Protein AF-A0A2D5V244-F1 (afdb_monomer)

Mean predicted aligned error: 4.81 Å

Solvent-accessible surface area (backbone atoms only — not comparable to full-atom values): 6872 Å² total; per-residue (Å²): 130,77,71,85,78,58,63,61,68,58,44,59,64,54,33,52,56,10,44,51,48,11,54,36,44,26,70,35,74,27,69,95,46,41,66,61,54,49,51,53,51,46,51,54,47,38,62,52,46,66,77,70,55,91,66,66,56,59,62,52,24,35,53,40,17,32,44,22,14,41,42,17,23,52,44,30,51,77,39,37,70,52,19,36,71,49,32,57,71,58,35,53,54,50,63,72,41,76,92,54,61,62,62,59,52,41,43,52,52,21,38,52,53,6,42,54,50,5,50,49,38,27,53,52,46,50,49,35,63,75,69,73,107

Sequence (133 aa):
MNLTNLNQKIILQTGIFGVFMGISTTL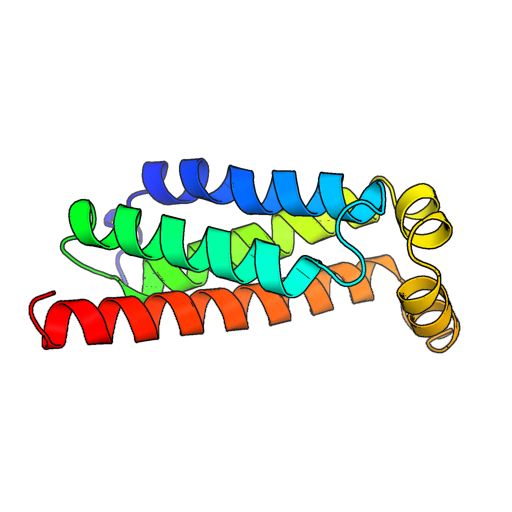GWCQEKEIYILIVMIIATILYLNKQLNSQILLHSIIIGLSWGFDCSLIQIIFIDTYLINNPFYANLINSMTNINSSFLLILTGLIWGLISGIIIWFSLYLMRKLRI

Secondary structure (DSSP, 8-state):
--GGGS-HHHHHHHHHHHHHHHHHHHTTSSGGGHHHHHHHHHHHHHHHHHHH-SS-HHHHHHHHHHHHHHHHHHHHHHTHHHHHHH-HHHHHHHHH-TTS-HHHHHHHHHHHHHHHHHHHHHHHHHHHHHHT-

Nearest PDB structures (foldseek):
  5hay-assembly1_A  TM=2.891E-01  e=9.006E+00  Thermochaetoides thermophila DSM 1495

Foldseek 3Di:
DPPVPDPVVLLVVLLVLLLVLLVCLLQLVCAVNVVVSLVVSLVVSLVVCLVPDPDDLLVSLLSSLQSSLQNSLVSCVVSVVSNCVSHVVVVVVLVVVVPDDSSVVSSVVSNVRSRVSSVVSSVVSVVCVVVVD

Radius of gyration: 15.86 Å; Cα contacts (8 Å, |Δi|>4): 136; chains: 1; bounding box: 42×23×44 Å

Structure (mmCIF, N/CA/C/O backbone):
data_AF-A0A2D5V244-F1
#
_entry.id   AF-A0A2D5V244-F1
#
loop_
_atom_site.group_PDB
_atom_site.id
_atom_site.type_symbol
_atom_site.label_atom_id
_atom_site.label_alt_id
_atom_site.label_comp_id
_atom_site.label_asym_id
_atom_site.label_entity_id
_atom_site.label_seq_id
_atom_site.pdbx_PDB_ins_code
_atom_site.Cartn_x
_atom_site.Cartn_y
_atom_site.Cartn_z
_atom_site.occupancy
_atom_site.B_iso_or_equiv
_atom_site.auth_seq_id
_atom_site.auth_comp_id
_atom_site.auth_asym_id
_atom_site.auth_atom_id
_atom_site.pdbx_PDB_model_num
ATOM 1 N N . MET A 1 1 ? 4.212 -0.143 25.773 1.00 51.72 1 MET A N 1
ATOM 2 C CA . MET A 1 1 ? 2.930 -0.407 25.079 1.00 51.72 1 MET A CA 1
ATOM 3 C C . MET A 1 1 ? 2.813 -1.920 24.941 1.00 51.72 1 MET A C 1
ATOM 5 O O . MET A 1 1 ? 3.697 -2.501 24.329 1.00 51.72 1 MET A O 1
ATOM 9 N N . ASN A 1 2 ? 1.843 -2.577 25.587 1.00 47.75 2 ASN A N 1
ATOM 10 C CA . ASN A 1 2 ? 1.737 -4.042 25.524 1.00 47.75 2 ASN A CA 1
ATOM 11 C C . ASN A 1 2 ? 1.142 -4.452 24.168 1.00 47.75 2 ASN A C 1
ATOM 13 O O . ASN A 1 2 ? -0.054 -4.275 23.939 1.00 47.75 2 ASN A O 1
ATOM 17 N N . LEU A 1 3 ? 1.993 -4.964 23.271 1.00 61.28 3 LEU A N 1
ATOM 18 C CA . LEU A 1 3 ? 1.615 -5.472 21.942 1.00 61.28 3 LEU A CA 1
ATOM 19 C C . LEU A 1 3 ? 0.713 -6.716 22.020 1.00 61.28 3 LEU A C 1
ATOM 21 O O . LEU A 1 3 ? 0.086 -7.087 21.036 1.00 61.28 3 LEU A O 1
ATOM 25 N N . THR A 1 4 ? 0.605 -7.333 23.198 1.00 61.91 4 THR A N 1
ATOM 26 C CA . THR A 1 4 ? -0.226 -8.513 23.477 1.00 61.91 4 THR A CA 1
ATOM 27 C C . THR A 1 4 ? -1.732 -8.259 23.368 1.00 61.91 4 THR A C 1
ATOM 29 O O . THR A 1 4 ? -2.490 -9.210 23.230 1.00 61.91 4 THR A O 1
ATOM 32 N N . ASN A 1 5 ? -2.170 -6.995 23.375 1.00 68.94 5 ASN A N 1
ATOM 33 C CA . ASN A 1 5 ? -3.580 -6.620 23.209 1.00 68.94 5 ASN A CA 1
ATOM 34 C C . ASN A 1 5 ? -3.975 -6.349 21.744 1.00 68.94 5 ASN A C 1
ATOM 36 O O . ASN A 1 5 ? -5.122 -5.982 21.482 1.00 68.94 5 ASN A O 1
ATOM 40 N N . LEU A 1 6 ? -3.045 -6.502 20.794 1.00 77.12 6 LEU A N 1
ATOM 41 C CA . LEU A 1 6 ? -3.350 -6.386 19.372 1.00 77.12 6 LEU A CA 1
ATOM 42 C C . LEU A 1 6 ? -4.144 -7.598 18.896 1.00 77.12 6 LEU A C 1
ATOM 44 O O . LEU A 1 6 ? -3.725 -8.746 19.051 1.00 77.12 6 LEU A O 1
ATOM 48 N N . ASN A 1 7 ? -5.262 -7.340 18.229 1.00 81.56 7 ASN A N 1
ATOM 49 C CA . ASN A 1 7 ? -6.024 -8.381 17.568 1.00 81.56 7 ASN A CA 1
ATOM 50 C C . ASN A 1 7 ? -5.378 -8.713 16.214 1.00 81.56 7 ASN A C 1
ATOM 52 O O . ASN A 1 7 ? -5.752 -8.181 15.168 1.00 81.56 7 ASN A O 1
ATOM 56 N N . GLN A 1 8 ? -4.395 -9.613 16.248 1.00 82.31 8 GLN A N 1
ATOM 57 C CA . GLN A 1 8 ? -3.637 -10.062 15.073 1.00 82.31 8 GLN A CA 1
ATOM 58 C C . GLN A 1 8 ? -4.535 -10.617 13.960 1.00 82.31 8 GLN A C 1
ATOM 60 O O . GLN A 1 8 ? -4.244 -10.436 12.779 1.00 82.31 8 GLN A O 1
ATOM 65 N N . LYS A 1 9 ? -5.661 -11.242 14.325 1.00 86.06 9 LYS A N 1
ATOM 66 C CA . LYS A 1 9 ? -6.625 -11.789 13.365 1.00 86.06 9 LYS A CA 1
ATOM 67 C C . LYS A 1 9 ? -7.213 -10.698 12.471 1.00 86.06 9 LYS A C 1
ATOM 69 O O . LYS A 1 9 ? -7.335 -10.911 11.270 1.00 86.06 9 LYS A O 1
ATOM 74 N N . ILE A 1 10 ? -7.542 -9.538 13.042 1.00 84.50 10 ILE A N 1
ATOM 75 C CA . ILE A 1 10 ? -8.068 -8.397 12.283 1.00 84.50 10 ILE A CA 1
ATOM 76 C C . ILE A 1 10 ? -7.020 -7.905 11.290 1.00 84.50 10 ILE A C 1
ATOM 78 O O . ILE A 1 10 ? -7.339 -7.724 10.120 1.00 84.50 10 ILE A O 1
ATOM 82 N N . ILE A 1 11 ? -5.776 -7.744 11.749 1.00 84.12 11 ILE A N 1
ATOM 83 C CA . ILE A 1 11 ? -4.667 -7.255 10.924 1.00 84.12 11 ILE A CA 1
ATOM 84 C C . ILE A 1 11 ? -4.482 -8.171 9.708 1.00 84.12 11 ILE A C 1
ATOM 86 O O . ILE A 1 11 ? -4.530 -7.694 8.575 1.00 84.12 11 ILE A O 1
ATOM 90 N N . LEU A 1 12 ? -4.394 -9.487 9.932 1.00 84.25 12 LEU A N 1
ATOM 91 C CA . LEU A 1 12 ? -4.254 -10.487 8.867 1.00 84.25 12 LEU A CA 1
ATOM 92 C C . LEU A 1 12 ? -5.432 -10.482 7.885 1.00 84.25 12 LEU A C 1
ATOM 94 O O . LEU A 1 12 ? -5.225 -10.535 6.676 1.00 84.25 12 LEU A O 1
ATOM 98 N N . GLN A 1 13 ? -6.668 -10.389 8.381 1.00 86.81 13 GLN A N 1
ATOM 99 C CA . GLN A 1 13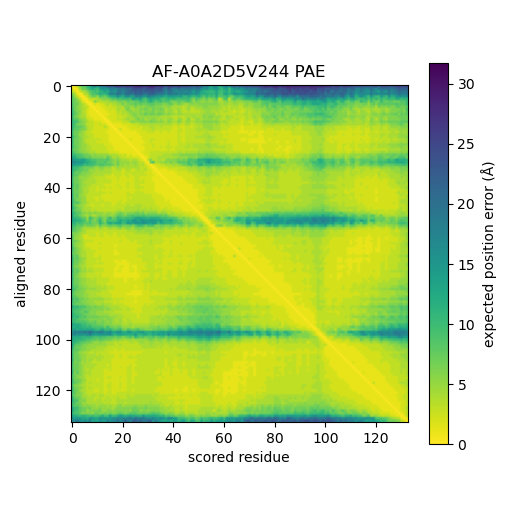 ? -7.853 -10.344 7.520 1.00 86.81 13 GLN A CA 1
ATOM 100 C C . GLN A 1 13 ? -7.878 -9.093 6.645 1.00 86.81 13 GLN A C 1
ATOM 102 O O . GLN A 1 13 ? -8.218 -9.173 5.468 1.00 86.81 13 GLN A O 1
ATOM 107 N N . THR A 1 14 ? -7.499 -7.944 7.204 1.00 85.88 14 THR A N 1
ATOM 108 C CA . THR A 1 14 ? -7.416 -6.705 6.432 1.00 85.88 14 THR A CA 1
ATOM 109 C C . THR A 1 14 ? -6.219 -6.687 5.486 1.00 85.88 14 THR A C 1
ATOM 111 O O . THR A 1 14 ? -6.309 -6.023 4.463 1.00 85.88 14 THR A O 1
ATOM 114 N N . GLY A 1 15 ? -5.134 -7.419 5.764 1.00 86.56 15 GLY A N 1
ATOM 115 C CA . GLY A 1 15 ? -3.940 -7.483 4.906 1.00 86.56 15 GLY A CA 1
ATOM 116 C C . GLY A 1 15 ? -4.225 -7.964 3.478 1.00 86.56 15 GLY A C 1
ATOM 117 O O . GLY A 1 15 ? -3.578 -7.529 2.529 1.00 86.56 15 GLY A O 1
ATOM 118 N N . ILE A 1 16 ? -5.288 -8.756 3.292 1.00 90.88 16 ILE A N 1
ATOM 119 C CA . ILE A 1 16 ? -5.770 -9.195 1.971 1.00 90.88 16 ILE A CA 1
ATOM 120 C C . ILE A 1 16 ? -6.026 -8.005 1.032 1.00 90.88 16 ILE A C 1
ATOM 122 O O . ILE A 1 16 ? -5.818 -8.129 -0.172 1.00 90.88 16 ILE A O 1
ATOM 126 N N . PHE A 1 17 ? -6.424 -6.842 1.557 1.00 92.44 17 PHE A N 1
ATOM 127 C CA . PHE A 1 17 ? -6.621 -5.638 0.749 1.00 92.44 17 PHE A CA 1
ATOM 128 C C . PHE A 1 17 ? -5.318 -5.093 0.157 1.00 92.44 17 PHE A C 1
ATOM 130 O O . PHE A 1 17 ? -5.309 -4.701 -1.008 1.00 92.44 17 PHE A O 1
ATOM 137 N N . GLY A 1 18 ? -4.212 -5.133 0.905 1.00 92.06 18 GLY A N 1
ATOM 138 C CA . GLY A 1 18 ? -2.890 -4.775 0.382 1.00 92.06 18 GLY A CA 1
ATOM 139 C C . GLY A 1 18 ? -2.463 -5.703 -0.749 1.00 92.06 18 GLY A C 1
ATOM 140 O O . GLY A 1 18 ? -2.067 -5.245 -1.819 1.00 92.06 18 GLY A O 1
ATOM 141 N N . VAL A 1 19 ? -2.653 -7.011 -0.550 1.00 94.62 19 VAL A N 1
ATOM 142 C CA . VAL A 1 19 ? -2.355 -8.030 -1.566 1.00 94.62 19 VAL A CA 1
ATOM 143 C C . VAL A 1 19 ? -3.202 -7.829 -2.826 1.00 94.62 19 VAL A C 1
ATOM 145 O O . VAL A 1 19 ? -2.688 -7.817 -3.945 1.00 94.62 19 VAL A O 1
ATOM 148 N N . PHE A 1 20 ? -4.507 -7.628 -2.650 1.00 94.75 20 PHE A N 1
ATOM 149 C CA . PHE A 1 20 ? -5.443 -7.382 -3.742 1.00 94.75 20 PHE A CA 1
ATOM 150 C C . PHE A 1 20 ? -5.076 -6.128 -4.544 1.00 94.75 20 PHE A C 1
ATOM 152 O O . PHE A 1 20 ? -5.088 -6.166 -5.777 1.00 94.75 20 PHE A O 1
ATOM 159 N N . MET A 1 21 ? -4.713 -5.037 -3.865 1.00 94.25 21 MET A N 1
ATOM 160 C CA . MET A 1 21 ? -4.261 -3.812 -4.524 1.00 94.25 21 MET A CA 1
ATOM 161 C C . MET A 1 21 ? -2.952 -4.011 -5.273 1.00 94.25 21 MET A C 1
ATOM 163 O O . MET A 1 21 ? -2.842 -3.559 -6.411 1.00 94.25 21 MET A O 1
ATOM 167 N N . GLY A 1 22 ? -1.994 -4.732 -4.690 1.00 94.06 22 GLY A N 1
ATOM 168 C CA . GLY A 1 22 ? -0.741 -5.069 -5.359 1.00 94.06 22 GLY A CA 1
ATOM 169 C C . GLY A 1 22 ? -0.984 -5.799 -6.679 1.00 94.06 22 GLY A C 1
ATOM 170 O O . GLY A 1 22 ? -0.468 -5.386 -7.711 1.00 94.06 22 GLY A O 1
ATOM 171 N N . ILE A 1 23 ? -1.843 -6.822 -6.685 1.00 95.50 23 ILE A N 1
ATOM 172 C CA . ILE A 1 23 ? -2.186 -7.573 -7.907 1.00 95.50 23 ILE A CA 1
ATOM 173 C C . ILE A 1 23 ? -2.955 -6.696 -8.905 1.00 95.50 23 ILE A C 1
ATOM 175 O O . ILE A 1 23 ? -2.681 -6.693 -10.102 1.00 95.50 23 ILE A O 1
ATOM 179 N N . SER A 1 24 ? -3.936 -5.933 -8.431 1.00 93.75 24 SER A N 1
ATOM 180 C CA . SER A 1 24 ? -4.787 -5.137 -9.321 1.00 93.75 24 SER A CA 1
ATOM 181 C C . SER A 1 24 ? -4.014 -3.984 -9.975 1.00 93.75 24 SER A C 1
ATOM 183 O O . SER A 1 24 ? -4.259 -3.643 -11.134 1.00 93.75 24 SER A O 1
ATOM 185 N N . THR A 1 25 ? -3.050 -3.401 -9.257 1.00 93.50 25 THR A N 1
ATOM 186 C CA . THR A 1 25 ? -2.159 -2.360 -9.787 1.00 93.50 25 THR A CA 1
ATOM 187 C C . THR A 1 25 ? -1.108 -2.942 -10.731 1.00 93.50 25 THR A C 1
ATOM 189 O O . THR A 1 25 ? -0.900 -2.369 -11.798 1.00 93.50 25 THR A O 1
ATOM 192 N N . THR A 1 26 ? -0.507 -4.103 -10.437 1.00 94.69 26 THR A N 1
ATOM 193 C CA . THR A 1 26 ? 0.438 -4.765 -11.364 1.00 94.69 26 THR A CA 1
ATOM 194 C C . THR A 1 26 ? -0.206 -5.137 -12.694 1.00 94.69 26 THR A C 1
ATOM 196 O O . THR A 1 26 ? 0.416 -4.964 -13.740 1.00 94.69 26 THR A O 1
ATOM 199 N N . LEU A 1 27 ? -1.469 -5.566 -12.686 1.00 93.75 27 LEU A N 1
ATOM 200 C CA . LEU A 1 27 ? -2.234 -5.877 -13.899 1.00 93.75 27 LEU A CA 1
ATOM 201 C C . LEU A 1 27 ? -2.778 -4.637 -14.635 1.00 93.75 27 LEU A C 1
ATOM 203 O O . LEU A 1 27 ? -3.400 -4.779 -15.686 1.00 93.75 27 LEU A O 1
ATOM 207 N N . GLY A 1 28 ? -2.570 -3.427 -14.103 1.00 90.44 28 GLY A N 1
ATOM 208 C CA . GLY A 1 28 ? -3.043 -2.179 -14.712 1.00 90.44 28 GLY A CA 1
ATOM 209 C C . GLY A 1 28 ? -4.555 -1.956 -14.617 1.00 90.44 28 GLY A C 1
ATOM 210 O O . GLY A 1 28 ? -5.089 -1.090 -15.302 1.00 90.44 28 GLY A O 1
ATOM 211 N N . TRP A 1 29 ? -5.272 -2.708 -13.779 1.00 89.06 29 TRP A N 1
ATOM 212 C CA . TRP A 1 29 ? -6.723 -2.552 -13.617 1.00 89.06 29 TRP A CA 1
ATOM 213 C C . TRP A 1 29 ? -7.095 -1.308 -12.811 1.00 89.06 29 TRP A C 1
ATOM 215 O O . TRP A 1 29 ? -8.188 -0.764 -12.979 1.00 89.06 29 TRP A O 1
ATOM 225 N N . CYS A 1 30 ? -6.196 -0.879 -11.921 1.00 84.44 30 CYS A N 1
ATOM 226 C CA . CYS A 1 30 ? -6.444 0.238 -11.021 1.00 84.44 30 CYS A CA 1
ATOM 227 C C . CYS A 1 30 ? -6.221 1.598 -11.687 1.00 84.44 30 CYS A C 1
ATOM 229 O O . CYS A 1 30 ? -7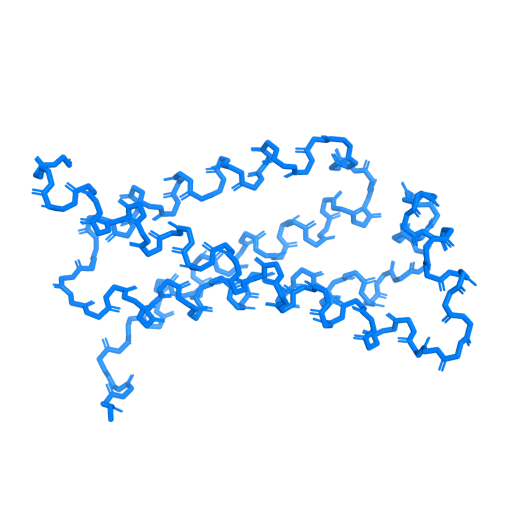.145 2.392 -11.626 1.00 84.44 30 CYS A O 1
ATOM 231 N N . GLN A 1 31 ? -5.069 1.868 -12.319 1.00 83.69 31 GLN A N 1
ATOM 232 C CA . GLN A 1 31 ? -4.713 3.149 -12.976 1.00 83.69 31 GLN A CA 1
ATOM 233 C C . GLN A 1 31 ? -5.424 4.385 -12.362 1.00 83.69 31 GLN A C 1
ATOM 235 O O . GLN A 1 31 ? -5.280 4.654 -11.173 1.00 83.69 31 GLN A O 1
ATOM 240 N N . GLU A 1 32 ? -6.253 5.110 -13.122 1.00 83.88 32 GLU A N 1
ATOM 241 C CA . GLU A 1 32 ? -6.975 6.311 -12.654 1.00 83.88 32 GLU A CA 1
ATOM 242 C C . GLU A 1 32 ? -7.993 6.039 -11.530 1.00 83.88 32 GLU A C 1
ATOM 244 O O . GLU A 1 32 ? -8.427 6.950 -10.822 1.00 83.88 32 GLU A O 1
ATOM 249 N N . LYS A 1 33 ? -8.394 4.778 -11.351 1.00 88.19 33 LYS A N 1
ATOM 250 C CA . LYS A 1 33 ? -9.394 4.343 -10.374 1.00 88.19 33 LYS A CA 1
ATOM 251 C C . LYS A 1 33 ? -8.812 3.977 -9.008 1.00 88.19 33 LYS A C 1
ATOM 253 O O . LYS A 1 33 ? -9.584 3.692 -8.091 1.00 88.19 33 LYS A O 1
ATOM 258 N N . GLU A 1 34 ? -7.489 3.997 -8.844 1.00 86.50 34 GLU A N 1
ATOM 259 C CA . GLU A 1 34 ? -6.806 3.547 -7.623 1.00 86.50 34 GLU A CA 1
ATOM 260 C C . GLU A 1 34 ? -7.330 4.248 -6.359 1.00 86.50 34 GLU A C 1
ATOM 262 O O . GLU A 1 34 ? -7.632 3.594 -5.360 1.00 86.50 34 GLU A O 1
ATOM 267 N N . ILE A 1 35 ? -7.551 5.565 -6.436 1.00 88.62 35 ILE A N 1
ATOM 268 C CA . ILE A 1 35 ? -8.081 6.374 -5.327 1.00 88.62 35 ILE A CA 1
ATOM 269 C C . ILE A 1 35 ? -9.494 5.923 -4.931 1.00 88.62 35 ILE A C 1
ATOM 271 O O . ILE A 1 35 ? -9.802 5.838 -3.743 1.00 88.62 35 ILE A O 1
ATOM 275 N N . TYR A 1 36 ? -10.357 5.598 -5.897 1.00 91.62 36 TYR A N 1
ATOM 276 C CA . TYR A 1 36 ? -11.719 5.144 -5.602 1.00 91.62 36 TYR A CA 1
ATOM 277 C C . TYR A 1 36 ? -11.715 3.774 -4.922 1.00 91.62 36 TYR A C 1
ATOM 279 O O . TYR A 1 36 ? -12.458 3.569 -3.962 1.00 91.62 36 TYR A O 1
ATOM 287 N N . ILE A 1 37 ? -10.854 2.856 -5.374 1.00 90.88 37 ILE A N 1
ATOM 288 C CA . ILE A 1 37 ? -10.707 1.534 -4.752 1.00 90.88 37 ILE A CA 1
ATOM 289 C C . ILE A 1 37 ? -10.181 1.695 -3.321 1.00 90.88 37 ILE A C 1
ATOM 291 O O . ILE A 1 37 ? -10.749 1.117 -2.394 1.00 90.88 37 ILE A O 1
ATOM 295 N N . LEU A 1 38 ? -9.178 2.555 -3.116 1.00 90.75 38 LEU A N 1
ATOM 296 C CA . LEU A 1 38 ? -8.649 2.875 -1.792 1.00 90.75 38 LEU A CA 1
ATOM 297 C C . LEU A 1 38 ? -9.734 3.412 -0.848 1.00 90.75 38 LEU A C 1
ATOM 299 O O . LEU A 1 38 ? -9.831 2.954 0.290 1.00 90.75 38 LEU A O 1
ATOM 303 N N . ILE A 1 39 ? -10.582 4.335 -1.313 1.00 92.12 39 ILE A N 1
ATOM 304 C CA . ILE A 1 39 ? -11.696 4.875 -0.517 1.00 92.12 39 ILE A CA 1
ATOM 305 C C . ILE A 1 39 ? -12.668 3.761 -0.110 1.00 92.12 39 ILE A C 1
ATOM 307 O O . ILE A 1 39 ? -13.050 3.683 1.058 1.00 92.12 39 ILE A O 1
ATOM 311 N N . VAL A 1 4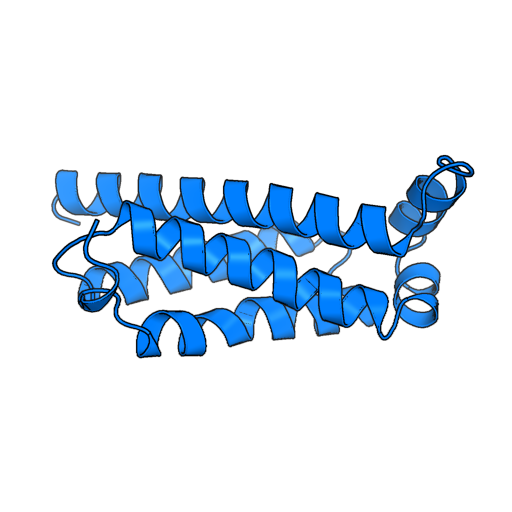0 ? -13.044 2.877 -1.039 1.00 93.06 40 VAL A N 1
ATOM 312 C CA . VAL A 1 40 ? -13.944 1.748 -0.747 1.00 93.06 40 VAL A CA 1
ATOM 313 C C . VAL A 1 40 ? -13.338 0.820 0.307 1.00 93.06 40 VAL A C 1
ATOM 315 O O . VAL A 1 40 ? -14.031 0.446 1.256 1.00 93.06 40 VAL A O 1
ATOM 318 N N . MET A 1 41 ? -12.047 0.495 0.194 1.00 93.06 41 MET A N 1
ATOM 319 C CA . MET A 1 41 ? -11.347 -0.323 1.190 1.00 93.06 41 MET A CA 1
ATOM 320 C C . MET A 1 41 ? -11.303 0.361 2.558 1.00 93.06 41 MET A C 1
ATOM 322 O O . MET A 1 41 ? -11.629 -0.268 3.562 1.00 93.06 41 MET A O 1
ATOM 326 N N . ILE A 1 42 ? -10.972 1.656 2.608 1.00 93.25 42 ILE A N 1
ATOM 327 C CA . ILE A 1 42 ? -10.954 2.439 3.851 1.00 93.25 42 ILE A CA 1
ATOM 328 C C . ILE A 1 42 ? -12.330 2.400 4.526 1.00 93.25 42 ILE A C 1
ATOM 330 O O . ILE A 1 42 ? -12.413 2.095 5.715 1.00 93.25 42 ILE A O 1
ATOM 334 N N . ILE A 1 43 ? -13.415 2.637 3.781 1.00 93.12 43 ILE A N 1
ATOM 335 C CA . ILE A 1 43 ? -14.785 2.588 4.316 1.00 93.12 43 ILE A CA 1
ATOM 336 C C . ILE A 1 43 ? -15.114 1.188 4.847 1.00 93.12 43 ILE A C 1
ATOM 338 O O . ILE A 1 43 ? -15.593 1.058 5.977 1.00 93.12 43 ILE A O 1
ATOM 342 N N . ALA A 1 44 ? -14.835 0.137 4.070 1.00 92.31 44 ALA A N 1
ATOM 343 C CA . ALA A 1 44 ? -15.084 -1.243 4.481 1.00 92.31 44 ALA A CA 1
ATOM 344 C C . ALA A 1 44 ? -14.335 -1.589 5.778 1.00 92.31 44 ALA A C 1
ATOM 346 O O . ALA A 1 44 ? -14.908 -2.169 6.705 1.00 92.31 44 ALA A O 1
ATOM 347 N N . THR A 1 45 ? -13.075 -1.169 5.882 1.00 92.06 45 THR A N 1
ATOM 348 C CA . THR A 1 45 ? -12.246 -1.375 7.069 1.00 92.06 45 THR A CA 1
ATOM 349 C C . THR A 1 45 ? -12.749 -0.583 8.263 1.00 92.06 45 THR A C 1
ATOM 351 O O . THR A 1 45 ? -12.856 -1.151 9.345 1.00 92.06 45 THR A O 1
ATOM 354 N N . ILE A 1 46 ? -13.138 0.680 8.096 1.00 91.81 46 ILE A N 1
ATOM 355 C CA . ILE A 1 46 ? -13.734 1.479 9.175 1.00 91.81 46 ILE A CA 1
ATOM 356 C C . ILE A 1 46 ? -14.990 0.787 9.724 1.00 91.81 46 ILE A C 1
ATOM 358 O O . ILE A 1 46 ? -15.098 0.581 10.933 1.00 91.81 46 ILE A O 1
ATOM 362 N N . LEU A 1 47 ? -15.917 0.363 8.860 1.00 90.62 47 LEU A N 1
ATOM 363 C C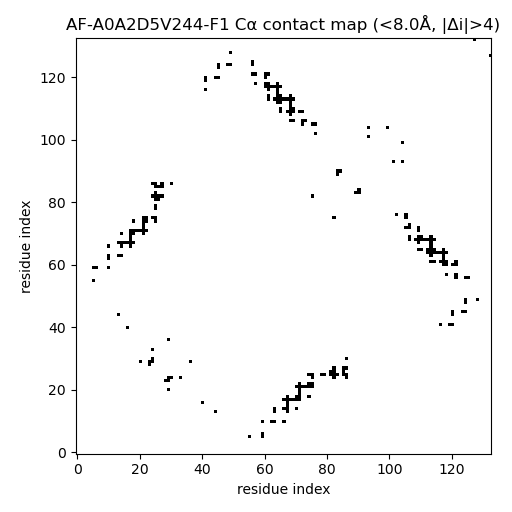A . LEU A 1 47 ? -17.148 -0.313 9.288 1.00 90.62 47 LEU A CA 1
ATOM 364 C C . LEU A 1 47 ? -16.866 -1.630 10.023 1.00 90.62 47 LEU A C 1
ATOM 366 O O . LEU A 1 47 ? -17.530 -1.945 11.015 1.00 90.62 47 LEU A O 1
ATOM 370 N N . TYR A 1 48 ? -15.872 -2.388 9.558 1.00 90.38 48 TYR A N 1
ATOM 371 C CA . TYR A 1 48 ? -15.449 -3.635 10.190 1.00 90.38 48 TYR A CA 1
ATOM 372 C C . TYR A 1 48 ? -14.815 -3.400 11.568 1.00 90.38 48 TYR A C 1
ATOM 374 O O . TYR A 1 48 ? -15.218 -4.007 12.565 1.00 90.38 48 TYR A O 1
ATOM 382 N N . LEU A 1 49 ? -13.864 -2.467 11.646 1.00 89.69 49 LEU A N 1
ATOM 383 C CA . LEU A 1 49 ? -13.142 -2.128 12.870 1.00 89.69 49 LEU A CA 1
ATOM 384 C C . LEU A 1 49 ? -14.051 -1.488 13.921 1.00 89.69 49 LEU A C 1
ATOM 386 O O . LEU A 1 49 ? -13.860 -1.738 15.114 1.00 89.69 49 LEU A O 1
ATOM 390 N N . ASN A 1 50 ? -15.059 -0.709 13.510 1.00 88.19 50 ASN A N 1
ATOM 391 C CA . ASN A 1 50 ? -15.985 -0.083 14.451 1.00 88.19 50 ASN A CA 1
ATOM 392 C C . ASN A 1 50 ? -16.722 -1.130 15.299 1.00 88.19 50 ASN A C 1
ATOM 394 O O . ASN A 1 50 ? -16.895 -0.926 16.497 1.00 88.19 50 ASN A O 1
ATOM 398 N N . LYS A 1 51 ? -17.073 -2.274 14.697 1.00 85.12 51 LYS A N 1
ATOM 399 C CA . LYS A 1 51 ? -17.792 -3.370 15.364 1.00 85.12 51 LYS A CA 1
ATOM 400 C C . LYS A 1 51 ? -16.904 -4.274 16.220 1.00 85.12 51 LYS A C 1
ATOM 402 O O . LYS A 1 51 ? -17.410 -4.881 17.156 1.00 85.12 51 LYS A O 1
ATOM 407 N N . GLN A 1 52 ? -15.619 -4.414 15.888 1.00 84.56 52 GLN A N 1
ATOM 408 C CA . GLN A 1 52 ? -14.749 -5.414 16.524 1.00 84.56 52 GLN A CA 1
ATOM 409 C C . GLN A 1 52 ? -13.751 -4.861 17.542 1.00 84.56 52 GLN A C 1
ATOM 411 O O . GLN A 1 52 ? -13.307 -5.604 18.418 1.00 84.56 52 GLN A O 1
ATOM 416 N N . LEU A 1 53 ? -13.353 -3.591 17.439 1.00 82.06 53 LEU A N 1
ATOM 417 C CA . LEU A 1 53 ? -12.322 -3.037 18.317 1.00 82.06 53 LEU A CA 1
ATOM 418 C C . LEU A 1 53 ? -12.923 -2.301 19.511 1.00 82.06 53 LEU A C 1
ATOM 420 O O . LEU A 1 53 ? -13.587 -1.290 19.340 1.00 82.06 53 LEU A O 1
ATOM 424 N N . ASN A 1 54 ? -12.580 -2.685 20.736 1.00 74.94 54 ASN A N 1
ATOM 425 C CA . ASN A 1 54 ? -12.976 -1.912 21.922 1.00 74.94 54 ASN A CA 1
ATOM 426 C C . ASN A 1 54 ? -11.876 -0.950 22.402 1.00 74.94 54 ASN A C 1
ATOM 428 O O . ASN A 1 54 ? -12.171 0.032 23.077 1.00 74.94 54 ASN A O 1
ATOM 432 N N . SER A 1 55 ? -10.614 -1.178 22.025 1.00 77.31 55 SER A N 1
ATOM 433 C CA . SER A 1 55 ? -9.470 -0.372 22.468 1.00 77.31 55 SER A CA 1
ATOM 434 C C . SER A 1 55 ? -8.359 -0.298 21.407 1.00 77.31 55 SER A C 1
ATOM 436 O O . SER A 1 55 ? -8.400 -0.993 20.396 1.00 77.31 55 SER A O 1
ATOM 438 N N . GLN A 1 56 ? -7.376 0.588 21.622 1.00 82.38 56 GLN A N 1
ATOM 439 C CA . GLN A 1 56 ? -6.156 0.719 20.802 1.00 82.38 56 GLN A CA 1
ATOM 440 C C . GLN A 1 56 ? -6.389 0.972 19.297 1.00 82.38 56 GLN A C 1
ATOM 442 O O . GLN A 1 56 ? -5.655 0.463 18.450 1.00 82.38 56 GLN A O 1
ATOM 447 N N . ILE A 1 57 ? -7.389 1.794 18.965 1.00 87.88 57 ILE A N 1
ATOM 448 C CA . ILE A 1 57 ? -7.803 2.088 17.580 1.00 87.88 57 ILE A CA 1
ATOM 449 C C . ILE A 1 57 ? -6.643 2.648 16.747 1.00 87.88 57 ILE A C 1
ATOM 451 O O . ILE A 1 57 ? -6.447 2.225 15.612 1.00 87.88 57 ILE A O 1
ATOM 455 N N . LEU A 1 58 ? -5.857 3.569 17.317 1.00 90.25 58 LEU A N 1
ATOM 456 C CA . LEU A 1 58 ? -4.721 4.193 16.632 1.00 90.25 58 LEU A CA 1
ATOM 457 C C . LEU A 1 58 ? -3.693 3.149 16.188 1.00 90.25 58 LEU A C 1
ATOM 459 O O . LEU A 1 58 ? -3.335 3.098 15.018 1.00 90.25 58 LEU A O 1
ATOM 463 N N . LEU A 1 59 ? -3.260 2.294 17.118 1.00 90.44 59 LEU A N 1
ATOM 464 C CA . LEU A 1 59 ? -2.225 1.299 16.854 1.00 90.44 59 LEU A CA 1
ATOM 465 C C . LEU A 1 59 ? -2.689 0.285 15.800 1.00 90.44 59 LEU A C 1
ATOM 467 O O . LEU A 1 59 ? -1.946 -0.002 14.869 1.00 90.44 59 LEU A O 1
ATOM 471 N N . HIS A 1 60 ? -3.933 -0.198 15.902 1.00 90.94 60 HIS A N 1
ATOM 472 C CA . HIS A 1 60 ? -4.501 -1.098 14.898 1.00 90.94 60 HIS A CA 1
ATOM 473 C C . HIS A 1 60 ? -4.566 -0.435 13.522 1.00 90.94 60 HIS A C 1
ATOM 475 O O . HIS A 1 60 ? -4.129 -1.030 12.547 1.00 90.94 60 HIS A O 1
ATOM 481 N N . SER A 1 61 ? -5.056 0.803 13.441 1.00 93.50 61 SER A N 1
ATOM 482 C CA . SER A 1 61 ? -5.212 1.498 12.158 1.00 93.50 61 SER A CA 1
ATOM 483 C C . SER A 1 61 ? -3.864 1.756 11.479 1.00 93.50 61 SER A C 1
ATOM 485 O O . SER A 1 61 ? -3.735 1.527 10.281 1.00 93.50 61 SER A O 1
ATOM 487 N N . ILE A 1 62 ? -2.841 2.161 12.244 1.00 94.62 62 ILE A N 1
ATOM 488 C CA . ILE A 1 62 ? -1.480 2.365 11.723 1.00 94.62 62 ILE A CA 1
ATOM 489 C C . ILE A 1 62 ? -0.886 1.050 11.213 1.00 94.62 62 ILE A C 1
ATOM 491 O O . ILE A 1 62 ? -0.352 1.023 10.109 1.00 94.62 62 ILE A O 1
ATOM 495 N N . ILE A 1 63 ? -0.986 -0.037 11.986 1.00 93.75 63 ILE A N 1
ATOM 496 C CA . ILE A 1 63 ? -0.426 -1.335 11.579 1.00 93.75 63 ILE A CA 1
ATOM 497 C C . ILE A 1 63 ? -1.149 -1.877 10.343 1.00 93.75 63 ILE A C 1
ATOM 499 O O . ILE A 1 63 ? -0.495 -2.382 9.438 1.00 93.75 63 ILE A O 1
ATOM 503 N N . ILE A 1 64 ? -2.476 -1.743 10.281 1.00 94.06 64 ILE A N 1
ATOM 504 C CA . ILE A 1 64 ? -3.273 -2.154 9.119 1.00 94.06 64 ILE A CA 1
ATOM 505 C C . ILE A 1 64 ? -2.835 -1.379 7.875 1.00 94.06 64 ILE A C 1
ATOM 507 O O . ILE A 1 64 ? -2.505 -1.996 6.867 1.00 94.06 64 ILE A O 1
ATOM 511 N N . GLY A 1 65 ? -2.767 -0.047 7.960 1.00 95.25 65 GLY A N 1
ATOM 512 C CA . GLY A 1 65 ? -2.336 0.788 6.841 1.00 95.25 65 GLY A CA 1
ATOM 513 C C . GLY A 1 65 ? -0.912 0.463 6.383 1.00 95.25 65 GLY A C 1
ATOM 514 O O . GLY A 1 65 ? -0.671 0.272 5.193 1.00 95.25 65 GLY A O 1
ATOM 515 N N . LEU A 1 66 ? 0.030 0.314 7.319 1.00 95.25 66 LEU A N 1
ATOM 516 C CA . LEU A 1 66 ? 1.404 -0.095 7.012 1.00 95.25 66 LEU A CA 1
ATOM 517 C C . LEU A 1 66 ? 1.474 -1.469 6.342 1.00 95.25 66 LEU A C 1
ATOM 519 O O . LEU A 1 66 ? 2.204 -1.612 5.365 1.00 95.25 66 LEU A O 1
ATOM 523 N N . SER A 1 67 ? 0.713 -2.451 6.835 1.00 94.69 67 SER A N 1
ATOM 524 C CA . SER A 1 67 ? 0.627 -3.776 6.213 1.00 94.69 67 SER A CA 1
ATOM 525 C C . SER A 1 67 ? 0.127 -3.653 4.782 1.00 94.69 67 SER A C 1
ATOM 527 O O . SER A 1 67 ? 0.749 -4.199 3.885 1.00 94.69 67 SER A O 1
ATOM 529 N N . TRP A 1 68 ? -0.927 -2.868 4.533 1.00 95.12 68 TRP A N 1
ATOM 530 C CA . TRP A 1 68 ? -1.451 -2.685 3.177 1.00 95.12 68 TRP A CA 1
ATOM 531 C C . TRP A 1 68 ? -0.419 -2.109 2.223 1.00 95.12 68 TRP A C 1
ATOM 533 O O . TRP A 1 68 ? -0.239 -2.631 1.126 1.00 95.12 68 TRP A O 1
ATOM 543 N N . GLY A 1 69 ? 0.243 -1.033 2.650 1.00 95.31 69 GLY A N 1
ATOM 544 C CA . GLY A 1 69 ? 1.277 -0.376 1.866 1.00 95.31 69 GLY A CA 1
ATOM 545 C C . GLY A 1 69 ? 2.438 -1.316 1.563 1.00 95.31 69 GLY A C 1
ATOM 546 O O . GLY A 1 69 ? 2.868 -1.421 0.419 1.00 95.31 69 GLY A O 1
ATOM 547 N N . PHE A 1 70 ? 2.901 -2.043 2.579 1.00 95.94 70 PHE A N 1
ATOM 548 C CA . PHE A 1 70 ? 3.990 -3.000 2.444 1.00 95.94 70 PHE A CA 1
ATOM 549 C C . PHE A 1 70 ? 3.624 -4.182 1.538 1.00 95.94 70 PHE A C 1
ATOM 551 O O . PHE A 1 70 ? 4.359 -4.460 0.596 1.00 95.94 70 PHE A O 1
ATOM 558 N N . ASP A 1 71 ? 2.483 -4.833 1.773 1.00 95.50 71 ASP A N 1
ATOM 559 C CA . ASP A 1 71 ? 2.014 -5.991 1.002 1.00 95.50 71 ASP A CA 1
ATOM 560 C C . ASP A 1 71 ? 1.788 -5.622 -0.474 1.00 95.50 71 ASP A C 1
ATOM 562 O O . ASP A 1 71 ? 2.182 -6.369 -1.374 1.00 95.50 71 ASP A O 1
ATOM 566 N N . CYS A 1 72 ? 1.213 -4.441 -0.732 1.00 95.75 72 CYS A N 1
ATOM 567 C CA . CYS A 1 72 ? 1.024 -3.911 -2.082 1.00 95.75 72 CYS A CA 1
ATOM 568 C C . CYS A 1 72 ? 2.369 -3.724 -2.799 1.00 95.75 72 CYS A C 1
ATOM 570 O O . CYS A 1 72 ? 2.576 -4.272 -3.885 1.00 95.75 72 CYS A O 1
ATOM 572 N N . SER A 1 73 ? 3.31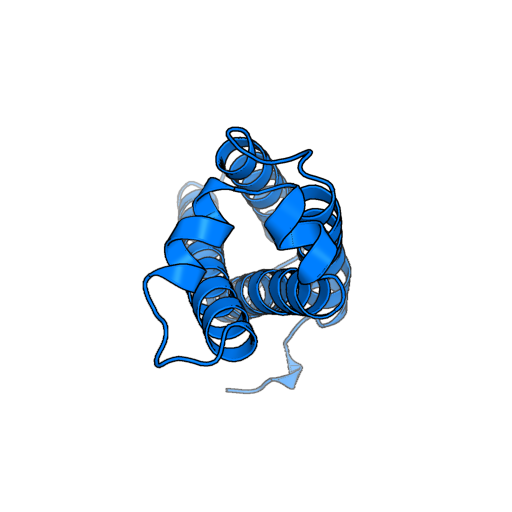5 -3.021 -2.166 1.00 95.94 73 SER A N 1
ATOM 573 C CA . SER A 1 73 ? 4.647 -2.789 -2.731 1.00 95.94 73 SER A CA 1
ATOM 574 C C . SER A 1 73 ? 5.426 -4.075 -2.951 1.00 95.94 73 SER A C 1
ATOM 576 O O . SER A 1 73 ? 6.127 -4.200 -3.950 1.00 95.94 73 SER A O 1
ATOM 578 N N . LEU A 1 74 ? 5.303 -5.049 -2.050 1.00 96.50 74 LEU A N 1
ATOM 579 C CA . LEU A 1 74 ? 5.983 -6.336 -2.172 1.00 96.50 74 LEU A CA 1
ATOM 580 C C . LEU A 1 74 ? 5.551 -7.045 -3.465 1.00 96.50 74 LEU A C 1
ATOM 582 O O . LEU A 1 74 ? 6.395 -7.500 -4.236 1.00 96.50 74 LEU A O 1
ATOM 586 N N . ILE A 1 75 ? 4.251 -7.052 -3.764 1.00 97.06 75 ILE A N 1
ATOM 587 C CA . ILE A 1 75 ? 3.721 -7.628 -5.007 1.00 97.06 75 ILE A CA 1
ATOM 588 C C . ILE A 1 75 ? 4.173 -6.830 -6.229 1.00 97.06 75 ILE A C 1
ATOM 590 O O . ILE A 1 75 ? 4.598 -7.429 -7.217 1.00 97.06 75 ILE A O 1
ATOM 594 N N . GLN A 1 76 ? 4.137 -5.497 -6.164 1.00 95.69 76 GLN A N 1
ATOM 595 C CA . GLN A 1 76 ? 4.635 -4.646 -7.247 1.00 95.69 76 GLN A CA 1
ATOM 596 C C . GLN A 1 76 ? 6.112 -4.904 -7.555 1.00 95.69 76 GLN A C 1
ATOM 598 O O . GLN A 1 76 ? 6.494 -4.903 -8.717 1.00 95.69 76 GLN A O 1
ATOM 603 N N . ILE A 1 77 ? 6.933 -5.178 -6.540 1.00 96.00 77 ILE A N 1
ATOM 604 C CA . ILE A 1 77 ? 8.362 -5.475 -6.701 1.00 96.00 77 ILE A CA 1
ATOM 605 C C . ILE A 1 77 ? 8.587 -6.865 -7.289 1.00 96.00 77 ILE A C 1
ATOM 607 O O . ILE A 1 77 ? 9.423 -7.013 -8.178 1.00 96.00 77 ILE A O 1
ATOM 611 N N . ILE A 1 78 ? 7.848 -7.879 -6.826 1.00 97.00 78 ILE A N 1
ATOM 612 C CA . ILE A 1 78 ? 7.937 -9.236 -7.392 1.00 97.00 78 ILE A CA 1
ATOM 613 C C . ILE A 1 78 ? 7.601 -9.213 -8.888 1.00 97.00 78 ILE A C 1
ATOM 615 O O . ILE A 1 78 ? 8.254 -9.895 -9.674 1.00 97.00 78 ILE A O 1
ATOM 619 N N . PHE A 1 79 ? 6.611 -8.412 -9.285 1.00 96.38 79 PHE A N 1
ATOM 620 C CA . PHE A 1 79 ? 6.141 -8.302 -10.666 1.00 96.38 79 PHE A CA 1
ATOM 621 C C . PHE A 1 79 ? 6.506 -6.957 -11.307 1.00 96.38 79 PHE A C 1
ATOM 623 O O . PHE A 1 79 ? 5.710 -6.403 -12.069 1.00 96.38 79 PHE A O 1
ATOM 630 N N . ILE A 1 80 ? 7.698 -6.427 -11.011 1.00 94.12 80 ILE A N 1
ATOM 631 C CA . ILE A 1 80 ? 8.075 -5.054 -11.378 1.00 94.12 80 ILE A CA 1
ATOM 632 C C . ILE A 1 80 ? 8.019 -4.794 -12.883 1.00 94.12 80 ILE A C 1
ATOM 634 O O . ILE A 1 80 ? 7.462 -3.783 -13.297 1.00 94.12 80 ILE A O 1
ATOM 638 N N . ASP A 1 81 ? 8.480 -5.726 -13.714 1.00 93.81 81 ASP A N 1
ATOM 639 C CA . ASP A 1 81 ? 8.435 -5.558 -15.170 1.00 93.81 81 ASP A CA 1
ATOM 640 C C . ASP A 1 81 ? 6.989 -5.433 -15.668 1.00 93.81 81 ASP A C 1
ATOM 642 O O . ASP A 1 81 ? 6.657 -4.542 -16.448 1.00 93.81 81 ASP A O 1
ATOM 646 N N . THR A 1 82 ? 6.095 -6.281 -15.149 1.00 95.62 82 THR A N 1
ATOM 647 C CA . THR A 1 82 ? 4.664 -6.248 -15.492 1.00 95.62 82 THR A CA 1
ATOM 648 C C . THR A 1 82 ? 4.008 -4.965 -14.984 1.00 95.62 82 THR A C 1
ATOM 650 O O . THR A 1 82 ? 3.256 -4.324 -15.717 1.00 95.62 82 THR A O 1
ATOM 653 N N . TYR A 1 83 ? 4.334 -4.555 -13.755 1.00 94.31 83 TYR A N 1
ATOM 654 C CA . TYR A 1 83 ? 3.855 -3.309 -13.168 1.00 94.31 83 TYR A CA 1
ATOM 655 C C . TYR A 1 83 ? 4.239 -2.102 -14.024 1.00 94.31 83 TYR A C 1
ATOM 657 O O . TYR A 1 83 ? 3.367 -1.305 -14.359 1.00 94.31 83 TYR A O 1
ATOM 665 N N . LEU A 1 84 ? 5.508 -1.979 -14.418 1.00 93.50 84 LEU A N 1
ATOM 666 C CA . LEU A 1 84 ? 5.997 -0.832 -15.185 1.00 93.50 84 LEU A CA 1
ATOM 667 C C . LEU A 1 84 ? 5.415 -0.791 -16.604 1.00 93.50 84 LEU A C 1
ATOM 669 O O . LEU A 1 84 ? 5.055 0.288 -17.073 1.00 93.50 84 LEU A O 1
ATOM 673 N N . ILE A 1 85 ? 5.257 -1.944 -17.263 1.00 95.12 85 ILE A N 1
ATOM 674 C CA . ILE A 1 85 ? 4.631 -2.033 -18.595 1.00 95.12 85 ILE A CA 1
ATOM 675 C C . ILE A 1 85 ? 3.173 -1.558 -18.551 1.00 95.12 85 ILE A C 1
ATOM 677 O O . ILE A 1 85 ? 2.740 -0.798 -19.417 1.00 95.12 85 ILE A O 1
ATOM 681 N N . ASN A 1 86 ? 2.422 -1.971 -17.529 1.00 94.56 86 ASN A N 1
ATOM 682 C CA . ASN A 1 86 ? 0.999 -1.651 -17.405 1.00 94.56 86 ASN A CA 1
ATOM 683 C C . ASN A 1 86 ? 0.725 -0.262 -16.800 1.00 94.56 86 ASN A C 1
ATOM 685 O O . ASN A 1 86 ? -0.411 0.218 -16.842 1.00 94.56 86 ASN A O 1
ATOM 689 N N . ASN A 1 87 ? 1.749 0.392 -16.244 1.00 92.44 87 ASN A N 1
ATOM 690 C CA . ASN A 1 87 ? 1.633 1.666 -15.540 1.00 92.44 87 ASN A CA 1
ATOM 691 C C . ASN A 1 87 ? 2.684 2.680 -16.038 1.00 92.44 87 ASN A C 1
ATOM 693 O O . ASN A 1 87 ? 3.615 3.035 -15.304 1.00 92.44 87 ASN A O 1
ATOM 697 N N . PRO A 1 88 ? 2.528 3.210 -17.268 1.00 90.69 88 PRO A N 1
ATOM 698 C CA . PRO A 1 88 ? 3.542 4.049 -17.914 1.00 90.69 88 PRO A CA 1
ATOM 699 C C . PRO A 1 88 ? 3.826 5.353 -17.157 1.00 90.69 88 PRO A C 1
ATOM 701 O O . PRO A 1 88 ? 4.955 5.840 -17.166 1.00 90.69 88 PRO A O 1
ATOM 704 N N . PHE A 1 89 ? 2.831 5.907 -16.455 1.00 89.69 89 PHE A N 1
ATOM 705 C CA . PHE A 1 89 ? 3.022 7.081 -15.599 1.00 89.69 89 PHE A CA 1
ATOM 706 C C . PHE A 1 89 ? 4.067 6.820 -14.503 1.00 89.69 89 PHE A C 1
ATOM 708 O O . PHE A 1 89 ? 5.022 7.583 -14.356 1.00 89.69 89 PHE A O 1
ATOM 715 N N . TYR A 1 90 ? 3.926 5.708 -13.776 1.00 88.31 90 TYR A N 1
ATOM 716 C CA . TYR A 1 90 ? 4.857 5.327 -12.715 1.00 88.31 90 TYR A CA 1
ATOM 717 C C . TYR A 1 90 ? 6.212 4.890 -13.276 1.00 88.31 90 TYR A C 1
ATOM 719 O O . TYR A 1 90 ? 7.239 5.198 -12.675 1.00 88.31 90 TYR A O 1
ATOM 727 N N . ALA A 1 91 ? 6.234 4.249 -14.449 1.00 90.75 91 ALA A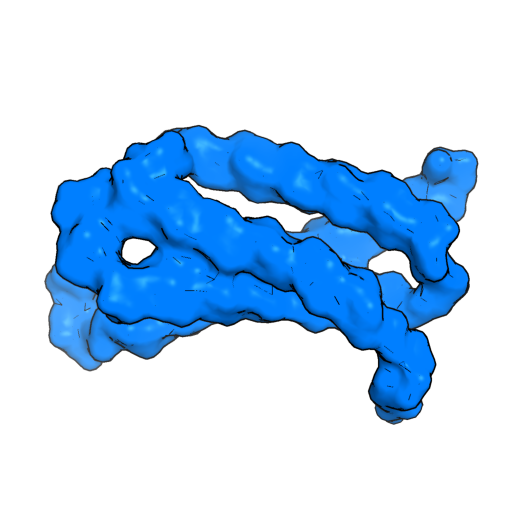 N 1
ATOM 728 C CA . ALA A 1 91 ? 7.476 3.898 -15.132 1.00 90.75 91 ALA A CA 1
ATOM 729 C C . ALA A 1 91 ? 8.312 5.131 -15.491 1.00 90.75 91 ALA A C 1
ATOM 731 O O . ALA A 1 91 ? 9.504 5.175 -15.191 1.00 90.75 91 ALA A O 1
ATOM 732 N N . ASN A 1 92 ? 7.687 6.171 -16.048 1.00 90.88 92 ASN A N 1
ATOM 733 C CA . ASN A 1 92 ? 8.367 7.434 -16.337 1.00 90.88 92 ASN A CA 1
ATOM 734 C C . ASN A 1 92 ? 8.901 8.103 -15.064 1.00 90.88 92 ASN A C 1
ATOM 736 O O . ASN A 1 92 ? 10.005 8.646 -15.065 1.00 90.88 92 ASN A O 1
ATOM 740 N N . LEU A 1 93 ? 8.144 8.032 -13.967 1.00 88.38 93 LEU A N 1
ATOM 741 C CA . LEU A 1 93 ? 8.524 8.622 -12.685 1.00 88.38 93 LEU A CA 1
ATOM 742 C C . LEU A 1 93 ? 9.730 7.894 -12.072 1.00 88.38 93 LEU A C 1
ATOM 744 O O . LEU A 1 93 ? 10.691 8.543 -11.662 1.00 88.38 93 LEU A O 1
ATOM 748 N N . ILE A 1 94 ? 9.736 6.560 -12.100 1.00 88.88 94 ILE A N 1
ATOM 749 C CA . ILE A 1 94 ? 10.863 5.744 -11.630 1.00 88.88 94 ILE A CA 1
ATOM 750 C C . ILE A 1 94 ? 12.100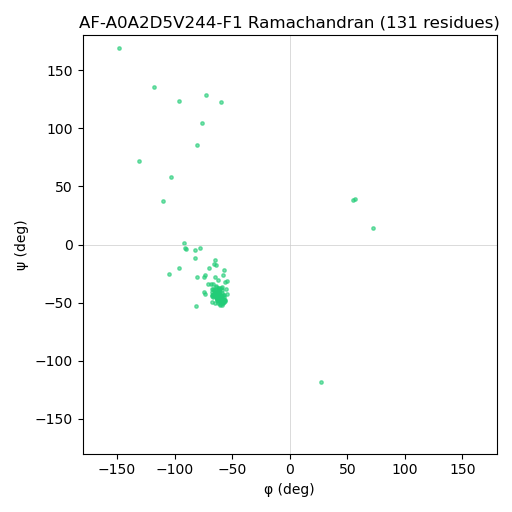 5.959 -12.511 1.00 88.88 94 ILE A C 1
ATOM 752 O O . ILE A 1 94 ? 13.185 6.188 -11.984 1.00 88.88 94 ILE A O 1
ATOM 756 N N . ASN A 1 95 ? 11.940 5.976 -13.837 1.00 87.38 95 ASN A N 1
ATOM 757 C CA . ASN A 1 95 ? 13.044 6.207 -14.775 1.00 87.38 95 ASN A CA 1
ATOM 758 C C . ASN A 1 95 ? 13.646 7.613 -14.654 1.00 87.38 95 ASN A C 1
ATOM 760 O O . ASN A 1 95 ? 14.829 7.794 -14.929 1.00 87.38 95 ASN A O 1
ATOM 764 N N . SER A 1 96 ? 12.862 8.607 -14.224 1.00 88.44 96 SER A N 1
ATOM 765 C CA . SER A 1 96 ? 13.375 9.956 -13.959 1.00 88.44 96 SER A CA 1
ATOM 766 C C . SER A 1 96 ? 14.280 10.021 -12.718 1.00 88.44 96 SER A C 1
ATOM 768 O O . SER A 1 96 ? 15.103 10.928 -12.602 1.00 88.44 96 SER A O 1
ATOM 770 N N . MET A 1 97 ? 14.181 9.037 -11.816 1.00 84.75 97 MET A N 1
ATOM 771 C CA . MET A 1 97 ? 14.986 8.916 -10.596 1.00 84.75 97 MET A CA 1
ATOM 772 C C . MET A 1 97 ? 16.091 7.859 -10.742 1.00 84.75 97 MET A C 1
ATOM 774 O O . MET A 1 97 ? 16.189 6.922 -9.952 1.00 84.75 97 MET A O 1
ATOM 778 N N . THR A 1 98 ? 16.964 8.034 -11.736 1.00 74.75 98 THR A N 1
ATOM 779 C CA . THR A 1 98 ? 18.008 7.065 -12.131 1.00 74.75 98 THR A CA 1
ATOM 780 C C . THR A 1 98 ? 18.993 6.657 -11.027 1.00 74.75 98 THR A C 1
ATOM 782 O O . THR A 1 98 ? 19.600 5.594 -11.118 1.00 74.75 98 THR A O 1
ATOM 785 N N . ASN A 1 99 ? 19.153 7.464 -9.974 1.00 83.19 99 ASN A N 1
ATOM 786 C CA . ASN A 1 99 ? 20.116 7.214 -8.894 1.00 83.19 99 ASN A CA 1
ATOM 787 C C . ASN A 1 99 ? 19.548 6.412 -7.712 1.00 83.19 99 ASN A C 1
ATOM 789 O O . ASN A 1 99 ? 20.281 6.135 -6.762 1.00 83.19 99 ASN A O 1
ATOM 793 N N . ILE A 1 100 ? 18.258 6.067 -7.725 1.00 85.94 100 ILE A N 1
ATOM 794 C CA . ILE A 1 100 ? 17.608 5.368 -6.613 1.00 85.94 100 ILE A CA 1
ATOM 795 C C . ILE A 1 100 ? 17.114 4.007 -7.097 1.00 85.94 100 ILE A C 1
ATOM 797 O O . ILE A 1 100 ? 16.503 3.888 -8.153 1.00 85.94 100 ILE A O 1
ATOM 801 N N . ASN A 1 101 ? 17.357 2.967 -6.298 1.00 90.62 101 ASN A N 1
ATOM 802 C CA . ASN A 1 101 ? 16.849 1.630 -6.580 1.00 90.62 101 ASN A CA 1
ATOM 803 C C . ASN A 1 101 ? 15.307 1.646 -6.641 1.00 90.62 101 ASN A C 1
ATOM 805 O O . ASN A 1 101 ? 14.647 2.012 -5.665 1.00 90.62 101 ASN A O 1
ATOM 809 N N . SER A 1 102 ? 14.739 1.214 -7.769 1.00 88.88 102 SER A N 1
ATOM 810 C CA . SER A 1 102 ? 13.293 1.179 -8.018 1.00 88.88 102 SER A CA 1
ATOM 811 C C . SER A 1 102 ? 12.529 0.385 -6.958 1.00 88.88 102 SER A C 1
ATOM 813 O O . SER A 1 102 ? 11.468 0.819 -6.515 1.00 88.88 102 SER A O 1
ATOM 815 N N . SER A 1 103 ? 13.086 -0.730 -6.478 1.00 92.12 103 SER A N 1
ATOM 816 C CA . SER A 1 103 ? 12.456 -1.530 -5.423 1.00 92.12 103 SER A CA 1
ATOM 817 C C . SER A 1 103 ? 12.398 -0.770 -4.102 1.00 92.12 103 SER A C 1
ATOM 819 O O . SER A 1 103 ? 11.389 -0.812 -3.406 1.00 92.12 103 SER A O 1
ATOM 821 N N . PHE A 1 104 ? 13.453 -0.022 -3.767 1.00 91.88 104 PHE A N 1
ATOM 822 C CA . PHE A 1 104 ? 13.458 0.820 -2.572 1.00 91.88 104 PHE A CA 1
ATOM 823 C C . PHE A 1 104 ? 12.427 1.950 -2.679 1.00 91.88 104 PHE A C 1
ATOM 825 O O . PHE A 1 104 ? 11.696 2.192 -1.719 1.00 91.88 104 PHE A O 1
ATOM 832 N N . LEU A 1 105 ? 12.323 2.593 -3.849 1.00 92.25 105 LEU A N 1
ATOM 833 C CA . LEU A 1 105 ? 11.299 3.609 -4.108 1.00 92.25 105 LEU A CA 1
ATOM 834 C C . LEU A 1 105 ? 9.891 3.048 -3.902 1.00 92.25 105 LEU A C 1
ATOM 836 O O . LEU A 1 105 ? 9.110 3.669 -3.190 1.00 92.25 105 LEU A O 1
ATOM 840 N N . LEU A 1 106 ? 9.588 1.874 -4.463 1.00 93.62 106 LEU A N 1
ATOM 841 C CA . LEU A 1 106 ? 8.272 1.241 -4.333 1.00 93.62 106 LEU A CA 1
ATOM 842 C C . LEU A 1 106 ? 7.930 0.876 -2.884 1.00 93.62 106 LEU A C 1
ATOM 844 O O . LEU A 1 106 ? 6.798 1.092 -2.454 1.00 93.62 106 LEU A O 1
ATOM 848 N N . ILE A 1 107 ? 8.883 0.355 -2.102 1.00 95.44 107 ILE A N 1
ATOM 849 C CA . ILE A 1 107 ? 8.654 0.094 -0.668 1.00 95.44 107 ILE A CA 1
ATOM 850 C C . ILE A 1 107 ? 8.377 1.405 0.064 1.00 95.44 107 ILE A C 1
ATOM 852 O O . ILE A 1 107 ? 7.423 1.494 0.834 1.00 95.44 107 ILE A O 1
ATOM 856 N N . LEU A 1 108 ? 9.201 2.428 -0.167 1.00 93.94 108 LEU A N 1
ATOM 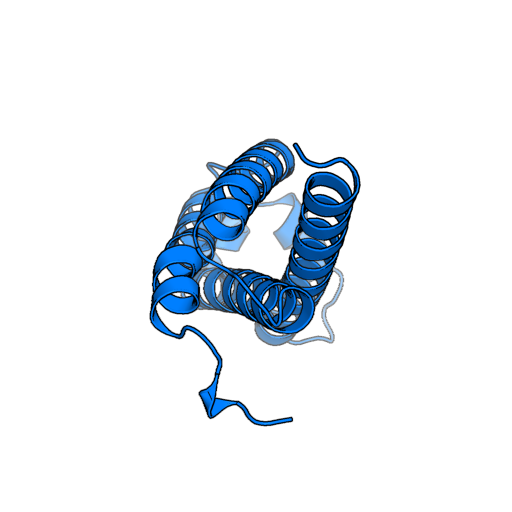857 C CA . LEU A 1 108 ? 9.076 3.703 0.527 1.00 93.94 108 LEU A CA 1
ATOM 858 C C . LEU A 1 108 ? 7.735 4.380 0.223 1.00 93.94 108 LEU A C 1
ATOM 860 O O . LEU A 1 108 ? 7.058 4.832 1.147 1.00 93.94 108 LEU A O 1
ATOM 864 N N . THR A 1 109 ? 7.326 4.421 -1.047 1.00 92.19 109 THR A N 1
ATOM 865 C CA . THR A 1 109 ? 6.035 4.997 -1.443 1.00 92.19 109 THR A CA 1
ATOM 866 C C . THR A 1 109 ? 4.873 4.212 -0.847 1.00 92.19 109 THR A C 1
ATOM 868 O O . THR A 1 109 ? 3.965 4.829 -0.290 1.00 92.19 109 THR A O 1
ATOM 871 N N . GLY A 1 110 ? 4.919 2.878 -0.880 1.00 94.19 110 GLY A N 1
ATOM 872 C CA . GLY A 1 110 ? 3.901 2.037 -0.252 1.00 94.19 110 GLY A CA 1
ATOM 873 C C . GLY A 1 110 ? 3.787 2.271 1.244 1.00 94.19 110 GLY A C 1
ATOM 874 O O . GLY A 1 110 ? 2.684 2.460 1.742 1.00 94.19 110 GLY A O 1
ATOM 875 N N . LEU A 1 111 ? 4.905 2.347 1.970 1.00 96.06 111 LEU A N 1
ATOM 876 C CA . LEU A 1 111 ? 4.899 2.641 3.407 1.00 96.06 111 LEU A CA 1
ATOM 877 C C . LEU A 1 111 ? 4.317 4.027 3.711 1.00 96.06 111 LEU A C 1
ATOM 879 O O . LEU A 1 111 ? 3.539 4.159 4.654 1.00 96.06 111 LEU A O 1
ATOM 883 N N . ILE A 1 112 ? 4.642 5.048 2.913 1.00 95.75 112 ILE A N 1
ATOM 884 C CA . ILE A 1 112 ? 4.076 6.398 3.068 1.00 95.75 112 ILE A CA 1
ATOM 885 C C . ILE A 1 112 ? 2.557 6.369 2.853 1.00 95.75 112 ILE A C 1
ATOM 887 O O . ILE A 1 112 ? 1.808 6.847 3.707 1.00 95.75 112 ILE A O 1
ATOM 891 N N . TRP A 1 113 ? 2.083 5.765 1.761 1.00 94.00 113 TRP A N 1
ATOM 892 C CA . TRP A 1 113 ? 0.649 5.622 1.485 1.00 94.00 113 TRP A CA 1
ATOM 893 C C . TRP A 1 113 ? -0.067 4.752 2.524 1.00 94.00 113 TRP A C 1
ATOM 895 O O . TRP A 1 113 ? -1.195 5.047 2.929 1.00 94.00 113 TRP A O 1
ATOM 905 N N . GLY A 1 114 ? 0.609 3.723 3.024 1.00 95.44 114 GLY A N 1
ATOM 906 C CA . GLY A 1 114 ? 0.147 2.881 4.115 1.00 95.44 114 GLY A CA 1
ATOM 907 C C . GLY A 1 114 ? -0.030 3.664 5.415 1.00 95.44 114 GLY A C 1
ATOM 908 O O . GLY A 1 114 ? -1.072 3.581 6.060 1.00 95.44 114 GLY A O 1
ATOM 909 N N . LEU A 1 115 ? 0.933 4.511 5.775 1.00 96.38 115 LEU A N 1
ATOM 910 C CA . LEU A 1 115 ? 0.813 5.392 6.939 1.00 96.38 115 LEU A CA 1
ATOM 911 C C . LEU A 1 115 ? -0.334 6.388 6.782 1.00 96.38 115 LEU A C 1
ATOM 913 O O . LEU A 1 115 ? -1.134 6.544 7.705 1.00 96.38 115 LEU A O 1
ATOM 917 N N . ILE A 1 116 ? -0.442 7.032 5.618 1.00 95.94 116 ILE A N 1
ATOM 918 C CA . ILE A 1 116 ? -1.521 7.984 5.325 1.00 95.94 116 ILE A CA 1
ATOM 919 C C . ILE A 1 116 ? -2.882 7.295 5.453 1.00 95.94 116 ILE A C 1
ATOM 921 O O . ILE A 1 116 ? -3.760 7.798 6.155 1.00 95.94 116 ILE A O 1
ATOM 925 N N . SER A 1 117 ? -3.052 6.120 4.843 1.00 94.44 117 SER A N 1
ATOM 926 C CA . SER A 1 117 ? -4.304 5.363 4.935 1.00 94.44 117 SER A CA 1
ATOM 927 C C . SER A 1 117 ? -4.615 4.945 6.377 1.00 94.44 117 SER A C 1
ATOM 929 O O . SER A 1 117 ? -5.746 5.120 6.827 1.00 94.44 117 SER A O 1
ATOM 931 N N . GLY A 1 118 ? -3.617 4.504 7.149 1.00 95.38 118 GLY A N 1
ATOM 932 C CA . GLY A 1 118 ? -3.779 4.184 8.568 1.00 95.38 118 GLY A CA 1
ATOM 933 C C . GLY A 1 118 ? -4.209 5.382 9.423 1.00 95.38 118 GLY A C 1
ATOM 934 O O . GLY A 1 118 ? -5.073 5.243 10.293 1.00 95.38 118 GLY A O 1
ATOM 935 N N . ILE A 1 119 ? -3.666 6.573 9.154 1.00 96.00 119 ILE A N 1
ATOM 936 C CA . ILE A 1 119 ? -4.071 7.822 9.821 1.00 96.00 119 ILE A CA 1
ATOM 937 C C . ILE A 1 119 ? -5.514 8.187 9.459 1.00 96.00 119 ILE A C 1
ATOM 939 O O . ILE A 1 119 ? -6.288 8.538 10.351 1.00 96.00 119 ILE A O 1
ATOM 943 N N . ILE A 1 120 ? -5.894 8.071 8.183 1.00 95.75 120 ILE A N 1
ATOM 944 C CA . ILE A 1 120 ? -7.265 8.333 7.723 1.00 95.75 120 ILE A CA 1
ATOM 945 C C . ILE A 1 120 ? -8.247 7.374 8.407 1.00 95.75 120 ILE A C 1
ATOM 947 O O . ILE A 1 120 ? -9.237 7.827 8.978 1.00 95.75 120 ILE A O 1
ATOM 951 N N . ILE A 1 121 ? -7.947 6.070 8.428 1.00 94.94 121 ILE A N 1
ATOM 952 C CA . ILE A 1 121 ? -8.775 5.056 9.101 1.00 94.94 121 ILE A CA 1
ATOM 953 C C . ILE A 1 121 ? -8.945 5.401 10.583 1.00 94.94 121 ILE A C 1
ATOM 955 O O . ILE A 1 121 ? -10.070 5.399 11.089 1.00 94.94 121 ILE A O 1
ATOM 959 N N . TRP A 1 122 ? -7.851 5.733 11.276 1.00 95.12 122 TRP A N 1
ATOM 960 C CA . TRP A 1 122 ? -7.907 6.121 12.683 1.00 95.12 122 TRP A CA 1
ATOM 961 C C . TRP A 1 122 ? -8.782 7.355 12.899 1.00 95.12 122 TRP A C 1
ATOM 963 O O . TRP A 1 122 ? -9.655 7.336 13.768 1.00 95.12 122 TRP A O 1
ATOM 973 N N . PHE A 1 123 ? -8.557 8.414 12.120 1.00 94.12 123 PHE A N 1
ATOM 974 C CA . PHE A 1 123 ? -9.277 9.673 12.257 1.00 94.12 123 PHE A CA 1
ATOM 975 C C . PHE A 1 123 ? -10.779 9.481 12.022 1.00 94.12 123 PHE A C 1
ATOM 977 O O . PHE A 1 123 ? -11.594 9.929 12.831 1.00 94.12 123 PHE A O 1
ATOM 984 N N . SER A 1 124 ? -11.154 8.745 10.975 1.00 93.00 124 SER A N 1
ATOM 985 C CA . SER A 1 124 ? -12.551 8.439 10.667 1.00 93.00 124 SER A CA 1
ATOM 986 C C . SER A 1 124 ? -13.213 7.572 11.741 1.00 93.00 124 SER A C 1
ATOM 988 O O . SER A 1 124 ? -14.318 7.889 12.178 1.00 93.00 124 SER A O 1
ATOM 990 N N . LEU A 1 125 ? -12.541 6.523 12.230 1.00 91.88 125 LEU A N 1
ATOM 991 C CA . LEU A 1 125 ? -13.051 5.693 13.331 1.00 91.88 125 LEU A CA 1
ATOM 992 C C . LEU A 1 125 ? -13.225 6.485 14.624 1.00 91.88 125 LEU A C 1
ATOM 994 O O . LEU A 1 125 ? -14.221 6.323 15.331 1.00 91.88 125 LEU A O 1
ATOM 998 N N . TYR A 1 126 ? -12.251 7.334 14.945 1.00 91.31 126 TYR A N 1
ATOM 999 C CA . TYR A 1 126 ? -12.313 8.210 16.105 1.00 91.31 126 TYR A CA 1
ATOM 1000 C C . TYR A 1 126 ? -13.516 9.156 16.010 1.00 91.31 126 TYR A C 1
ATOM 1002 O O . TYR A 1 126 ? -14.270 9.285 16.977 1.00 91.31 126 TYR A O 1
ATOM 1010 N N . LEU A 1 127 ? -13.734 9.762 14.838 1.00 90.38 127 LEU A N 1
ATOM 1011 C CA . LEU A 1 127 ? -14.867 10.647 14.589 1.00 90.38 127 LEU A CA 1
ATOM 1012 C C . LEU A 1 127 ? -16.206 9.907 14.724 1.00 90.38 127 LEU A C 1
ATOM 1014 O O . LEU A 1 127 ? -17.075 10.379 15.453 1.00 90.38 127 LEU A O 1
ATOM 1018 N N . MET A 1 128 ? -16.357 8.735 14.096 1.00 88.56 128 MET A N 1
ATOM 1019 C CA . MET A 1 128 ? -17.584 7.926 14.178 1.00 88.56 128 MET A CA 1
ATOM 1020 C C . MET A 1 128 ? -17.951 7.589 15.624 1.00 88.56 128 MET A C 1
ATOM 1022 O O . MET A 1 128 ? -19.062 7.870 16.070 1.00 88.56 128 MET A O 1
ATOM 1026 N N . ARG A 1 129 ? -16.984 7.100 16.410 1.00 87.12 129 ARG A N 1
ATOM 1027 C CA . ARG A 1 129 ? -17.218 6.772 17.825 1.00 87.12 129 ARG A CA 1
ATOM 1028 C C . ARG A 1 129 ? -17.553 7.987 18.668 1.00 87.12 129 ARG A C 1
ATOM 1030 O O . ARG A 1 129 ? -18.409 7.900 19.546 1.00 87.12 129 ARG A O 1
ATOM 1037 N N . LYS A 1 130 ? -16.897 9.120 18.408 1.00 87.44 130 LYS A N 1
ATOM 1038 C CA . LYS A 1 130 ? -17.190 10.378 19.101 1.00 87.44 130 LYS A CA 1
ATOM 1039 C C . LYS A 1 130 ? -18.605 10.871 18.794 1.00 87.44 130 LYS A C 1
ATOM 1041 O O . LYS A 1 130 ? -19.266 11.383 19.692 1.00 87.44 130 LYS A O 1
ATOM 1046 N N . LEU A 1 131 ? -19.071 10.680 17.561 1.00 88.38 131 LEU A N 1
ATOM 1047 C CA . LEU A 1 131 ? -20.422 11.026 17.117 1.00 88.38 131 LEU A CA 1
ATOM 1048 C C . LEU A 1 131 ? -21.479 9.960 17.470 1.00 88.38 131 LEU A C 1
ATOM 1050 O O . LEU A 1 131 ? -22.661 10.210 17.261 1.00 88.38 131 LEU A O 1
ATOM 1054 N N . ARG A 1 132 ? -21.077 8.812 18.043 1.00 78.94 132 ARG A N 1
ATOM 1055 C CA . ARG A 1 132 ? -21.935 7.643 18.331 1.00 78.94 132 ARG A CA 1
ATOM 1056 C C . ARG A 1 132 ? -22.675 7.113 17.090 1.00 78.94 132 ARG A C 1
ATOM 1058 O O . ARG A 1 132 ? -23.829 6.701 17.193 1.00 78.94 132 ARG A O 1
ATOM 1065 N N . ILE A 1 133 ? -21.991 7.134 15.946 1.00 64.12 133 ILE A N 1
ATOM 1066 C CA . ILE A 1 133 ? -22.415 6.553 14.661 1.00 64.12 133 ILE A CA 1
ATOM 1067 C C . ILE A 1 133 ? -21.714 5.202 14.484 1.00 64.12 133 ILE A C 1
ATOM 1069 O O . ILE A 1 133 ? -22.385 4.238 14.063 1.00 64.12 133 ILE A O 1
#

pLDDT: mean 89.42, std 8.23, range [47.75, 97.06]